Protein AF-X0Y1B1-F1 (afdb_monomer_lite)

InterPro domains:
  IPR036515 Transposase IS200-like superfamily [G3DSA:3.30.70.1290] (2-72)

Structure (mmCIF, N/CA/C/O backbone):
data_AF-X0Y1B1-F1
#
_entry.id   AF-X0Y1B1-F1
#
loop_
_atom_site.group_PDB
_atom_site.id
_atom_site.type_symbol
_atom_site.label_atom_id
_atom_site.label_alt_id
_atom_site.label_comp_id
_atom_site.label_asym_id
_atom_site.label_entity_id
_atom_site.label_seq_id
_atom_site.pdbx_PDB_ins_code
_atom_site.Cartn_x
_atom_site.Cartn_y
_atom_site.Cartn_z
_atom_site.occupancy
_atom_site.B_iso_or_equiv
_atom_site.auth_seq_id
_atom_site.auth_comp_id
_atom_site.auth_asym_id
_atom_site.auth_at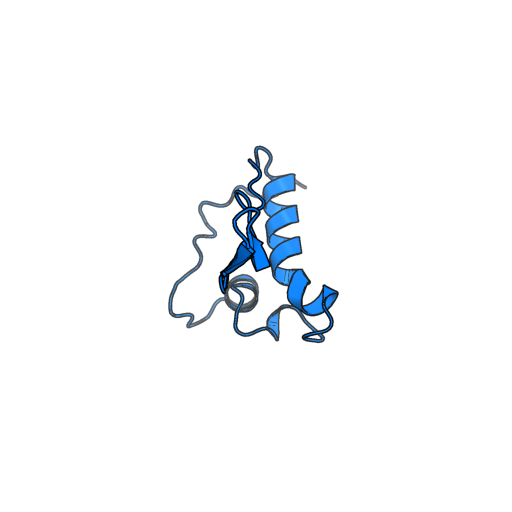om_id
_atom_site.pdbx_PDB_model_num
ATOM 1 N N . GLU A 1 1 ? -11.980 1.648 25.549 1.00 67.12 1 GLU A N 1
ATOM 2 C CA . GLU A 1 1 ? -10.791 1.246 26.338 1.00 67.12 1 GLU A CA 1
ATOM 3 C C . GLU A 1 1 ? -10.870 1.873 27.723 1.00 67.12 1 GLU A C 1
ATOM 5 O O . GLU A 1 1 ? -11.386 2.985 27.835 1.00 67.12 1 GLU A O 1
ATOM 10 N N . ARG A 1 2 ? -10.449 1.157 28.771 1.00 70.62 2 ARG A N 1
ATOM 11 C CA . ARG A 1 2 ? -10.555 1.627 30.159 1.00 70.62 2 ARG A CA 1
ATOM 12 C C . ARG A 1 2 ? -9.249 2.313 30.548 1.00 70.62 2 ARG A C 1
ATOM 14 O O . ARG A 1 2 ? -8.199 1.680 30.522 1.00 70.62 2 ARG A O 1
ATOM 21 N N . ARG A 1 3 ? -9.303 3.608 30.861 1.00 72.00 3 ARG A N 1
ATOM 22 C CA . ARG A 1 3 ? -8.124 4.363 31.312 1.00 72.00 3 ARG A CA 1
ATOM 23 C C . ARG A 1 3 ? -7.756 3.971 32.752 1.00 72.00 3 ARG A C 1
ATOM 25 O O . ARG A 1 3 ? -8.642 3.527 33.485 1.00 72.00 3 ARG A O 1
ATOM 32 N N . PRO A 1 4 ? -6.508 4.215 33.199 1.00 74.88 4 PRO A N 1
ATOM 33 C CA . PRO A 1 4 ? -6.110 4.026 34.600 1.00 74.88 4 PRO A CA 1
ATOM 34 C C . PRO A 1 4 ? -6.994 4.786 35.604 1.00 74.88 4 PRO A C 1
ATOM 36 O O . PRO A 1 4 ? -7.163 4.345 36.732 1.00 74.88 4 PRO A O 1
ATOM 39 N N . SER A 1 5 ? -7.625 5.886 35.176 1.00 80.56 5 SER A N 1
ATOM 40 C CA . SER A 1 5 ? -8.599 6.662 35.956 1.00 80.56 5 SER A CA 1
ATOM 41 C C . SER A 1 5 ? -9.987 6.011 36.095 1.00 80.56 5 SER A C 1
ATOM 43 O O . SER A 1 5 ? -10.887 6.611 36.672 1.00 80.56 5 SER A O 1
ATOM 45 N N . GLY A 1 6 ? -10.214 4.824 35.521 1.00 81.62 6 GLY A N 1
ATOM 46 C CA . GLY A 1 6 ? -11.507 4.128 35.539 1.00 81.62 6 GLY A CA 1
ATOM 47 C C . GLY A 1 6 ? -12.518 4.616 34.493 1.00 81.62 6 GLY A C 1
ATOM 48 O O . GLY A 1 6 ? -13.513 3.932 34.252 1.00 81.62 6 GLY A O 1
ATOM 49 N N . GLN A 1 7 ? -12.254 5.737 33.815 1.00 82.00 7 GLN A N 1
ATOM 50 C CA . GLN A 1 7 ? -13.097 6.231 32.725 1.00 82.00 7 GLN A CA 1
ATOM 51 C C . GLN A 1 7 ? -13.019 5.326 31.491 1.00 82.00 7 GLN A C 1
ATOM 53 O O . GLN A 1 7 ? -11.937 4.970 31.009 1.00 82.00 7 GLN A O 1
ATOM 58 N N . VAL A 1 8 ? -14.188 5.005 30.939 1.00 80.44 8 VAL A N 1
ATOM 59 C CA . VAL A 1 8 ? -14.319 4.358 29.634 1.00 80.44 8 VAL A CA 1
ATOM 60 C C . VAL A 1 8 ? -14.298 5.447 28.572 1.00 80.44 8 VAL A C 1
ATOM 62 O O . VAL A 1 8 ? -15.163 6.316 28.549 1.00 80.44 8 VAL A O 1
ATOM 65 N N . CYS A 1 9 ? -13.310 5.404 27.683 1.00 78.75 9 CYS A N 1
ATOM 66 C CA . CYS A 1 9 ? -13.279 6.261 26.504 1.00 78.75 9 CYS A CA 1
ATOM 67 C C . CYS A 1 9 ? -13.458 5.420 25.238 1.00 78.75 9 CYS A C 1
ATOM 69 O O . CYS A 1 9 ? -12.781 4.396 25.053 1.00 78.75 9 CYS A O 1
ATOM 71 N N . HIS A 1 10 ? -14.350 5.872 24.359 1.00 83.31 10 HIS A N 1
ATOM 72 C CA . HIS A 1 10 ? -14.472 5.356 23.001 1.00 83.31 10 HIS A CA 1
ATOM 73 C C . HIS A 1 10 ? -13.414 6.036 22.133 1.00 83.31 10 HIS A C 1
ATOM 75 O O . HIS A 1 10 ? -13.363 7.261 22.046 1.00 83.31 10 HIS A O 1
ATOM 81 N N . ARG A 1 11 ? -12.532 5.237 21.535 1.00 82.19 11 ARG A N 1
ATOM 82 C CA . ARG A 1 11 ? -11.544 5.691 20.558 1.00 82.19 11 ARG A CA 1
ATOM 83 C C . ARG A 1 11 ? -11.800 4.938 19.268 1.00 82.19 11 ARG A C 1
ATOM 85 O O . ARG A 1 11 ? -11.918 3.718 19.301 1.00 82.19 11 ARG A O 1
ATOM 92 N N . PHE A 1 12 ? -11.901 5.675 18.171 1.00 88.19 12 PHE A N 1
ATOM 93 C CA . PHE A 1 12 ? -11.970 5.080 16.842 1.00 88.19 12 PHE A CA 1
ATOM 94 C C . PHE A 1 12 ? -10.580 4.599 16.392 1.00 88.19 12 PHE A C 1
ATOM 96 O O . PHE A 1 12 ? -10.432 3.487 15.899 1.00 88.19 12 PHE A O 1
ATOM 103 N N . TRP A 1 13 ? -9.548 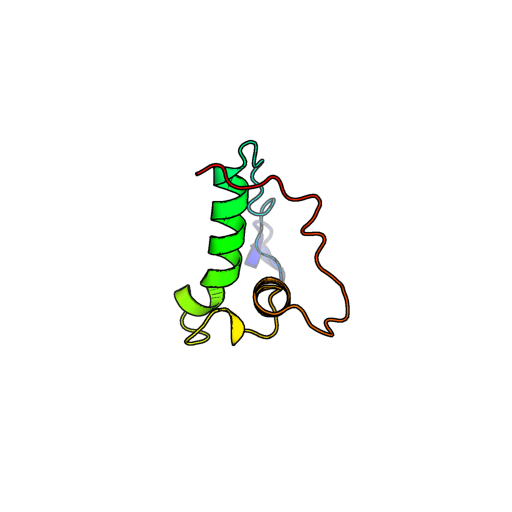5.413 16.640 1.00 88.62 13 TRP A N 1
ATOM 104 C CA . TRP A 1 13 ? -8.160 5.113 16.291 1.00 88.62 13 TRP A CA 1
ATOM 105 C C . TRP A 1 13 ? -7.452 4.268 17.353 1.00 88.62 13 TRP A C 1
ATOM 107 O O . TRP A 1 13 ? -7.663 4.451 18.557 1.00 88.62 13 TRP A O 1
ATOM 117 N N . GLN A 1 14 ? -6.571 3.374 16.897 1.00 87.81 14 GLN A N 1
ATOM 118 C CA . GLN A 1 14 ? -5.682 2.618 17.777 1.00 87.81 14 GLN A CA 1
ATOM 119 C C . GLN A 1 14 ? -4.675 3.561 18.463 1.00 87.81 14 GLN A C 1
ATOM 121 O O . GLN A 1 14 ? -4.229 4.529 17.845 1.00 87.81 14 GLN A O 1
ATOM 126 N N . PRO A 1 15 ? -4.318 3.315 19.737 1.00 84.81 15 PRO A N 1
ATOM 127 C CA . PRO A 1 15 ? -3.308 4.109 20.429 1.00 84.81 15 PRO A CA 1
ATOM 128 C C . PRO A 1 15 ? -1.910 3.899 19.819 1.00 84.81 15 PRO A C 1
ATOM 130 O O . PRO A 1 15 ? -1.563 2.787 19.433 1.00 84.81 15 PRO A O 1
ATOM 133 N N . GLY A 1 16 ? -1.095 4.958 19.785 1.00 86.38 16 GLY A N 1
ATOM 134 C CA . GLY A 1 16 ? 0.278 4.942 19.262 1.00 86.38 16 GLY A CA 1
ATOM 135 C C . GLY A 1 16 ? 0.514 6.002 18.180 1.00 86.38 16 GLY A C 1
ATOM 136 O O . GLY A 1 16 ? -0.393 6.756 17.841 1.00 86.38 16 GLY A O 1
ATOM 137 N N . GLY A 1 17 ? 1.739 6.062 17.650 1.00 85.75 17 GLY A N 1
ATOM 138 C CA . GLY A 1 17 ? 2.119 6.971 16.555 1.00 85.75 17 GLY A CA 1
ATOM 139 C C . GLY A 1 17 ? 1.759 6.465 15.153 1.00 85.75 17 GLY A C 1
ATOM 140 O O . GLY A 1 17 ? 2.040 7.137 14.169 1.00 85.75 17 GLY A O 1
ATOM 141 N N . GLY A 1 18 ? 1.140 5.285 15.053 1.00 86.19 18 GLY A N 1
ATOM 142 C CA . GLY A 1 18 ? 0.965 4.567 13.793 1.00 86.19 18 GLY A CA 1
ATOM 143 C C . GLY A 1 18 ? 2.160 3.668 13.464 1.00 86.19 18 GLY A C 1
ATOM 144 O O . GLY A 1 18 ? 2.912 3.267 14.350 1.00 86.19 18 GLY A O 1
ATOM 145 N N . TYR A 1 19 ? 2.285 3.309 12.185 1.00 87.44 19 TYR A N 1
ATOM 146 C CA . TYR A 1 19 ? 3.387 2.509 11.641 1.00 87.44 19 TYR A CA 1
ATOM 147 C C . TYR A 1 19 ? 4.084 3.289 10.521 1.00 87.44 19 TYR A C 1
ATOM 149 O O . TYR A 1 19 ? 3.885 3.009 9.337 1.00 87.44 19 TYR A O 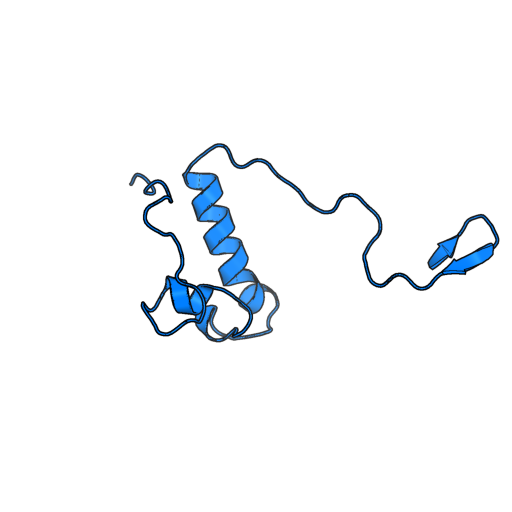1
ATOM 157 N N . ASP A 1 20 ? 4.888 4.279 10.894 1.00 91.31 20 ASP A N 1
ATOM 158 C CA . ASP A 1 20 ? 5.722 5.047 9.976 1.00 91.31 20 ASP A CA 1
ATOM 159 C C . ASP A 1 20 ? 7.065 4.348 9.717 1.00 91.31 20 ASP A C 1
ATOM 161 O O . ASP A 1 20 ? 7.662 3.717 10.593 1.00 91.31 20 ASP A O 1
ATOM 165 N N . ARG A 1 21 ? 7.532 4.406 8.465 1.00 92.12 21 ARG A N 1
ATOM 166 C CA . ARG A 1 21 ? 8.855 3.914 8.065 1.00 92.12 21 ARG A CA 1
ATOM 167 C C . ARG A 1 21 ? 9.413 4.768 6.940 1.00 92.12 21 ARG A C 1
ATOM 169 O O . ARG A 1 21 ? 8.777 4.905 5.900 1.00 92.12 21 ARG A O 1
ATOM 176 N N . ASN A 1 22 ? 10.645 5.236 7.112 1.00 95.56 22 ASN A N 1
ATOM 177 C CA . ASN A 1 22 ? 11.382 5.886 6.035 1.00 95.56 22 ASN A CA 1
ATOM 178 C C . ASN A 1 22 ? 11.832 4.849 4.994 1.00 95.56 22 ASN A C 1
ATOM 180 O O . ASN A 1 22 ? 12.436 3.824 5.334 1.00 95.56 22 ASN A O 1
ATOM 184 N N . LEU A 1 23 ? 11.545 5.122 3.721 1.00 95.44 23 LEU A N 1
ATOM 185 C CA . LEU A 1 23 ? 11.939 4.290 2.587 1.00 95.44 23 LEU A CA 1
ATOM 186 C C . LEU A 1 23 ? 13.046 5.009 1.815 1.00 95.44 23 LEU A C 1
ATOM 188 O O . LEU A 1 23 ? 12.807 6.028 1.183 1.00 95.44 23 LEU A O 1
ATOM 192 N N . TRP A 1 24 ? 14.262 4.473 1.893 1.00 95.50 24 TRP A N 1
ATOM 193 C CA . TRP A 1 24 ? 15.463 5.115 1.340 1.00 95.50 24 TRP A CA 1
ATOM 194 C C . TRP A 1 24 ? 15.933 4.526 0.015 1.00 95.50 24 TRP A C 1
ATOM 196 O O . TRP A 1 24 ? 16.807 5.087 -0.632 1.00 95.50 24 TRP A O 1
ATOM 206 N N . THR A 1 25 ? 15.406 3.364 -0.365 1.00 95.81 25 THR A N 1
ATOM 207 C CA . THR A 1 25 ? 15.846 2.651 -1.562 1.00 95.81 25 THR A CA 1
ATOM 208 C C . THR A 1 25 ? 14.676 2.432 -2.498 1.00 95.81 25 THR A C 1
ATOM 210 O O . THR A 1 25 ? 13.564 2.132 -2.057 1.00 95.81 25 THR A O 1
ATOM 213 N N . VAL A 1 26 ? 14.952 2.523 -3.798 1.00 96.81 26 VAL A N 1
ATOM 214 C CA . VAL A 1 26 ? 13.968 2.297 -4.862 1.00 96.81 26 VAL A CA 1
ATOM 215 C C . VAL A 1 26 ? 13.277 0.946 -4.685 1.00 96.81 26 VAL A C 1
ATOM 217 O O . VAL A 1 26 ? 12.052 0.882 -4.641 1.00 96.81 26 VAL A O 1
ATOM 220 N N . GLY A 1 27 ? 14.049 -0.119 -4.445 1.00 96.62 27 GLY A N 1
ATOM 221 C CA . GLY A 1 27 ? 13.500 -1.453 -4.197 1.00 96.62 27 GLY A CA 1
ATOM 222 C C . GLY A 1 27 ? 12.492 -1.498 -3.043 1.00 96.62 27 GLY A C 1
ATOM 223 O O . GLY A 1 27 ? 11.435 -2.105 -3.183 1.00 96.62 27 GLY A O 1
ATOM 224 N N . ARG A 1 28 ? 12.753 -0.799 -1.925 1.00 96.19 28 ARG A N 1
ATOM 225 C CA . ARG A 1 28 ? 11.808 -0.744 -0.795 1.00 96.19 28 ARG A CA 1
ATOM 226 C C . ARG A 1 28 ? 10.553 0.058 -1.119 1.00 96.19 28 ARG A C 1
ATOM 228 O O . ARG A 1 28 ? 9.483 -0.295 -0.633 1.00 96.19 28 ARG A O 1
ATOM 235 N N . ILE A 1 29 ? 10.668 1.123 -1.910 1.00 96.06 29 ILE A N 1
ATOM 236 C CA . ILE A 1 29 ? 9.512 1.913 -2.349 1.00 96.06 29 ILE A CA 1
ATOM 237 C C . ILE A 1 29 ? 8.592 1.035 -3.203 1.00 96.06 29 ILE A C 1
ATOM 239 O O . ILE A 1 29 ? 7.419 0.872 -2.864 1.00 96.06 29 ILE A O 1
ATOM 243 N N . HIS A 1 30 ? 9.139 0.381 -4.232 1.00 96.69 30 HIS A N 1
ATOM 244 C CA . HIS A 1 30 ? 8.387 -0.530 -5.105 1.00 96.69 30 HIS A CA 1
ATOM 245 C C . HIS A 1 30 ? 7.790 -1.716 -4.339 1.00 96.69 30 HIS A C 1
ATOM 247 O O . HIS A 1 30 ? 6.615 -2.041 -4.516 1.00 96.69 30 HIS A O 1
ATOM 253 N N . GLU A 1 31 ? 8.544 -2.313 -3.410 1.00 96.88 31 GLU A N 1
ATOM 254 C CA . GLU A 1 31 ? 8.041 -3.381 -2.537 1.00 96.88 31 GLU A CA 1
ATOM 255 C C . GLU A 1 31 ? 6.818 -2.921 -1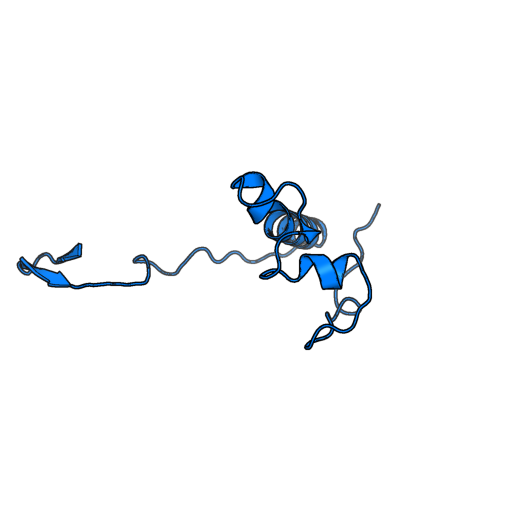.726 1.00 96.88 31 GLU A C 1
ATOM 257 O O . GLU A 1 31 ? 5.846 -3.670 -1.585 1.00 96.88 31 GLU A O 1
ATOM 262 N N . LYS A 1 32 ? 6.836 -1.694 -1.180 1.00 96.62 32 LYS A N 1
ATOM 263 C CA . LYS A 1 32 ? 5.708 -1.178 -0.392 1.00 96.62 32 LYS A CA 1
ATOM 264 C C . LYS A 1 32 ? 4.512 -0.786 -1.248 1.00 96.62 32 LYS A C 1
ATOM 266 O O . LYS A 1 32 ? 3.398 -1.062 -0.811 1.00 96.62 32 LYS A O 1
ATOM 271 N N . ILE A 1 33 ? 4.715 -0.243 -2.449 1.00 96.31 33 ILE A N 1
ATOM 272 C CA . ILE A 1 33 ? 3.627 -0.012 -3.414 1.00 96.31 33 ILE A CA 1
ATOM 273 C C . ILE A 1 33 ? 2.909 -1.337 -3.699 1.00 96.31 33 ILE A C 1
ATOM 275 O O . ILE A 1 33 ? 1.709 -1.458 -3.445 1.00 96.31 33 ILE A O 1
ATOM 279 N N . HIS A 1 34 ? 3.662 -2.371 -4.091 1.00 97.06 34 HIS A N 1
ATOM 280 C CA . HIS A 1 34 ? 3.106 -3.699 -4.352 1.00 97.06 34 HIS A CA 1
ATOM 281 C C . HIS A 1 34 ? 2.411 -4.293 -3.115 1.00 97.06 34 HIS A C 1
ATOM 283 O O . HIS A 1 34 ? 1.320 -4.854 -3.217 1.00 97.06 34 HIS A O 1
ATOM 289 N N . TYR A 1 35 ? 3.006 -4.150 -1.926 1.00 97.44 35 TYR A N 1
ATOM 290 C CA . TYR A 1 35 ? 2.393 -4.606 -0.677 1.00 97.44 35 TYR A CA 1
ATOM 291 C C . TYR A 1 35 ? 1.033 -3.942 -0.423 1.00 97.44 35 TYR A C 1
ATOM 293 O O . TYR A 1 35 ? 0.071 -4.637 -0.100 1.00 97.44 35 TYR A O 1
ATOM 301 N N . VAL A 1 36 ? 0.935 -2.618 -0.586 1.00 97.19 36 VAL A N 1
ATOM 302 C CA . VAL A 1 36 ? -0.310 -1.868 -0.364 1.00 97.19 36 VAL A CA 1
ATOM 303 C C . VAL A 1 36 ? -1.394 -2.299 -1.349 1.00 9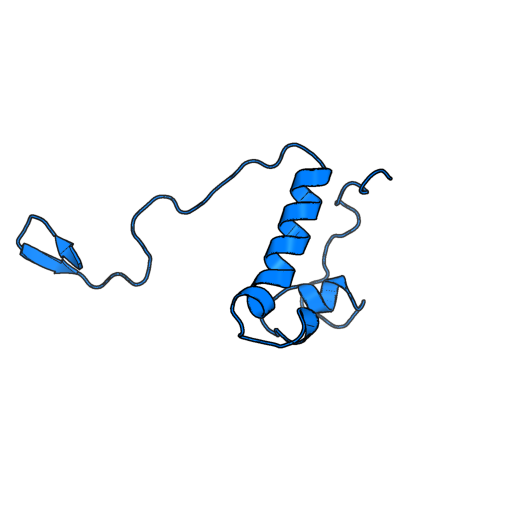7.19 36 VAL A C 1
ATOM 305 O O . VAL A 1 36 ? -2.510 -2.579 -0.914 1.00 97.19 36 VAL A O 1
ATOM 308 N N . HIS A 1 37 ? -1.072 -2.432 -2.638 1.00 97.44 37 HIS A N 1
ATOM 309 C CA . HIS A 1 37 ? -2.024 -2.916 -3.646 1.00 97.44 37 HIS A CA 1
ATOM 310 C C . HIS A 1 37 ? -2.461 -4.364 -3.398 1.00 97.44 37 HIS A C 1
ATOM 312 O O . HIS A 1 37 ? -3.627 -4.693 -3.581 1.00 97.44 37 HIS A O 1
ATOM 318 N N . ALA A 1 38 ? -1.564 -5.228 -2.916 1.00 98.44 38 ALA A N 1
ATOM 319 C CA . ALA A 1 38 ? -1.876 -6.628 -2.627 1.00 98.44 38 ALA A CA 1
ATOM 320 C C . ALA A 1 38 ? -2.624 -6.844 -1.296 1.00 98.44 38 ALA A C 1
ATOM 322 O O . ALA A 1 38 ? -3.130 -7.942 -1.055 1.00 98.44 38 ALA A O 1
ATOM 323 N N . ASN A 1 39 ? -2.690 -5.849 -0.405 1.00 98.25 39 ASN A N 1
ATOM 324 C CA . ASN A 1 39 ? -3.279 -6.015 0.928 1.00 98.25 39 ASN A CA 1
ATOM 325 C C . ASN A 1 39 ? -4.747 -6.471 0.922 1.00 98.25 39 ASN A C 1
ATOM 327 O O . ASN A 1 39 ? -5.056 -7.382 1.693 1.00 98.25 39 ASN A O 1
ATOM 331 N N . PRO A 1 40 ? -5.647 -5.916 0.087 1.00 98.38 40 PRO A N 1
ATOM 332 C CA . PRO A 1 40 ? -7.030 -6.384 0.014 1.00 98.38 40 PRO A CA 1
ATOM 333 C C . PRO A 1 40 ? -7.135 -7.877 -0.320 1.00 98.38 40 PRO A C 1
ATOM 335 O O . PRO A 1 40 ? -7.912 -8.591 0.311 1.00 98.38 40 PRO A O 1
ATOM 338 N N . VAL A 1 41 ? -6.280 -8.372 -1.222 1.00 98.50 41 VAL A N 1
ATOM 339 C CA . VAL A 1 41 ? -6.205 -9.800 -1.573 1.00 98.50 41 VAL A CA 1
ATOM 340 C C . VAL A 1 41 ? -5.650 -10.624 -0.417 1.00 98.50 41 VAL A C 1
ATOM 342 O O . VAL A 1 41 ? -6.250 -11.615 -0.014 1.00 98.50 41 VAL A O 1
ATOM 345 N N . ARG A 1 42 ? -4.540 -10.190 0.195 1.00 98.38 42 ARG A N 1
ATOM 346 C CA . ARG A 1 42 ? -3.939 -10.868 1.361 1.00 98.38 42 ARG A CA 1
ATOM 347 C C . ARG A 1 42 ? -4.895 -10.972 2.550 1.00 98.38 42 ARG A C 1
ATOM 349 O O . ARG A 1 42 ? -4.760 -11.877 3.367 1.00 98.38 42 ARG A O 1
ATOM 356 N N . ARG A 1 43 ? -5.832 -10.029 2.667 1.00 98.00 43 ARG A N 1
ATOM 357 C CA . ARG A 1 43 ? -6.883 -10.006 3.692 1.00 98.00 43 ARG A CA 1
ATOM 358 C C . ARG A 1 43 ? -8.144 -10.778 3.288 1.00 98.00 43 ARG A C 1
ATOM 360 O O . ARG A 1 43 ? -9.049 -10.863 4.110 1.00 98.00 43 ARG A O 1
ATOM 367 N N . GLY A 1 44 ? -8.203 -11.331 2.075 1.00 98.25 44 GLY A N 1
ATOM 368 C CA . GLY A 1 44 ? -9.347 -12.089 1.565 1.00 98.25 44 GLY A CA 1
ATOM 369 C C . GLY A 1 44 ? -10.573 -11.232 1.244 1.00 98.25 44 GLY A C 1
ATOM 370 O O . GLY A 1 44 ? -11.683 -11.749 1.236 1.00 98.25 44 GLY A O 1
ATOM 371 N N . LEU A 1 45 ? -10.393 -9.926 1.024 1.00 98.06 45 LEU A N 1
ATOM 372 C CA . LEU A 1 45 ? -11.496 -9.002 0.737 1.00 98.06 45 LEU A CA 1
ATOM 373 C C . LEU A 1 45 ? -11.918 -9.043 -0.736 1.00 98.06 45 LEU A C 1
ATOM 375 O O . LEU A 1 45 ? -13.082 -8.814 -1.047 1.00 98.06 45 LEU A O 1
ATOM 379 N N . VAL A 1 46 ? -10.967 -9.314 -1.631 1.00 98.44 46 VAL A N 1
ATOM 380 C CA . VAL A 1 46 ? -11.160 -9.438 -3.082 1.00 98.44 46 VAL A CA 1
ATOM 381 C C . VAL A 1 46 ? -10.197 -10.476 -3.653 1.00 98.44 46 VAL A C 1
ATOM 383 O O . VAL A 1 46 ? -9.139 -10.726 -3.080 1.00 98.44 46 VAL A O 1
ATOM 386 N N . GLU A 1 47 ? -10.536 -11.054 -4.805 1.00 98.31 47 GLU A N 1
ATOM 387 C CA . GLU A 1 47 ? -9.699 -12.055 -5.486 1.00 98.31 47 GLU A CA 1
ATOM 388 C C . GLU A 1 47 ? -8.492 -11.446 -6.214 1.00 98.31 47 GLU A C 1
ATOM 390 O O . GLU A 1 47 ? -7.460 -12.098 -6.365 1.00 98.31 47 GLU A O 1
ATOM 395 N N . ARG A 1 48 ? -8.608 -10.189 -6.663 1.00 97.88 48 ARG A N 1
ATOM 396 C CA . ARG A 1 48 ? -7.567 -9.479 -7.416 1.00 97.88 48 ARG A CA 1
ATOM 397 C C . ARG A 1 48 ? -7.350 -8.062 -6.872 1.00 97.88 48 ARG A C 1
ATOM 399 O O . ARG A 1 48 ? -8.318 -7.455 -6.413 1.00 97.88 48 ARG A O 1
ATOM 406 N N . PRO A 1 49 ? -6.119 -7.513 -6.917 1.00 97.44 49 PRO A N 1
ATOM 407 C CA . PRO A 1 49 ? -5.819 -6.181 -6.377 1.00 97.44 49 PRO A CA 1
ATOM 408 C C . PRO A 1 49 ? -6.683 -5.055 -6.965 1.00 97.44 49 PRO A C 1
ATOM 410 O O . PRO A 1 49 ? -7.202 -4.213 -6.236 1.00 97.44 49 PRO A O 1
ATOM 413 N N . ASP A 1 50 ? -6.895 -5.086 -8.278 1.00 94.94 50 ASP A N 1
ATOM 414 C CA . ASP A 1 50 ? -7.664 -4.115 -9.056 1.00 94.94 50 ASP A CA 1
ATOM 415 C C . ASP A 1 50 ? -9.180 -4.182 -8.811 1.00 94.94 50 ASP A C 1
ATOM 417 O O . ASP A 1 50 ? -9.904 -3.256 -9.167 1.00 94.94 50 ASP A O 1
ATOM 421 N N . HIS A 1 51 ? -9.681 -5.228 -8.150 1.00 96.31 51 HIS A N 1
ATOM 422 C CA . HIS A 1 51 ? -11.088 -5.303 -7.748 1.00 96.31 51 HIS A CA 1
ATOM 423 C C . HIS A 1 51 ? -11.398 -4.452 -6.509 1.00 96.31 51 HIS A C 1
ATOM 425 O O . HIS A 1 51 ? -12.570 -4.255 -6.190 1.00 96.31 51 HIS A O 1
ATOM 431 N N . TRP A 1 52 ? -10.386 -3.962 -5.782 1.00 96.00 52 TRP A N 1
ATOM 432 C CA . TRP A 1 52 ? -10.608 -3.138 -4.597 1.00 96.00 52 TRP A CA 1
ATOM 433 C C . TRP A 1 52 ? -10.784 -1.658 -4.975 1.00 96.00 52 TRP A C 1
ATOM 435 O O . TRP A 1 52 ? -9.794 -1.001 -5.314 1.00 96.00 52 TRP A O 1
ATOM 445 N N . PRO A 1 53 ? -12.003 -1.087 -4.867 1.00 91.12 53 PRO A N 1
ATOM 446 C CA . PRO A 1 53 ? -12.280 0.269 -5.350 1.00 91.12 53 PRO A CA 1
ATOM 447 C C . PRO A 1 53 ? -11.636 1.357 -4.483 1.00 91.12 53 PRO A C 1
ATOM 449 O O . PRO A 1 53 ? -11.508 2.494 -4.916 1.00 91.12 53 PRO A O 1
ATOM 452 N N . TRP A 1 54 ? -11.211 1.018 -3.263 1.00 92.75 54 TRP A N 1
ATOM 453 C CA . TRP A 1 54 ? -10.625 1.958 -2.303 1.00 92.75 54 TRP A CA 1
ATOM 454 C C . TRP A 1 54 ? -9.092 1.897 -2.291 1.00 92.75 54 TRP A C 1
ATOM 456 O O . TRP A 1 54 ? -8.465 2.015 -1.239 1.00 92.75 54 TRP A O 1
ATOM 466 N N . SER A 1 55 ? -8.476 1.635 -3.444 1.00 92.25 55 SER A N 1
ATOM 467 C CA . SER A 1 55 ? -7.025 1.709 -3.621 1.00 92.25 55 SER A CA 1
ATOM 468 C C . SER A 1 55 ? -6.675 2.316 -4.969 1.00 92.25 55 SER A C 1
ATOM 470 O O . SER A 1 55 ? -7.427 2.190 -5.928 1.00 92.25 55 SER A O 1
ATOM 472 N N . SER A 1 56 ? -5.472 2.873 -5.068 1.00 92.88 56 SER A N 1
ATOM 473 C CA . SER A 1 56 ? -4.916 3.366 -6.329 1.00 92.88 56 SER A CA 1
ATOM 474 C C . SER A 1 56 ? -4.505 2.257 -7.307 1.00 92.88 56 SER A C 1
ATOM 476 O O . SER A 1 56 ? -3.913 2.552 -8.339 1.00 92.88 56 SER A O 1
ATOM 478 N N . CYS A 1 57 ? -4.771 0.981 -7.003 1.00 94.25 57 CYS A N 1
ATOM 479 C CA . CYS A 1 57 ? -4.310 -0.143 -7.817 1.00 94.25 57 CYS A CA 1
ATOM 480 C C . CYS A 1 57 ? -4.876 -0.107 -9.245 1.00 94.25 57 CYS A C 1
ATOM 482 O O . CYS A 1 57 ? -4.151 -0.397 -10.193 1.00 94.25 57 CYS A O 1
ATOM 484 N N . ARG A 1 58 ? -6.139 0.307 -9.413 1.00 91.81 58 ARG A N 1
ATOM 485 C CA . ARG A 1 58 ? -6.761 0.445 -10.738 1.00 91.81 58 ARG A CA 1
ATOM 486 C C . ARG A 1 58 ? -6.071 1.519 -11.568 1.00 91.81 58 ARG A C 1
ATOM 488 O O . ARG A 1 58 ? -5.571 1.184 -12.631 1.00 91.81 58 ARG A O 1
ATOM 495 N N . ALA A 1 59 ? -5.959 2.739 -11.039 1.00 91.38 59 ALA A N 1
ATOM 496 C CA . ALA A 1 59 ? -5.212 3.838 -11.658 1.00 91.38 59 ALA A CA 1
ATOM 497 C C . ALA A 1 59 ? -3.755 3.466 -11.994 1.00 91.38 59 ALA A C 1
ATOM 499 O O . ALA A 1 59 ? -3.194 3.944 -12.973 1.00 91.38 59 ALA A O 1
ATOM 500 N N . TRP A 1 60 ? -3.133 2.626 -11.161 1.00 92.00 60 TRP A N 1
ATOM 501 C CA . TRP A 1 60 ? -1.763 2.150 -11.342 1.00 92.00 60 TRP A CA 1
ATOM 502 C C . TRP A 1 60 ? -1.616 1.137 -12.486 1.00 92.00 60 TRP A C 1
ATOM 504 O O . TRP A 1 60 ? -0.604 1.138 -13.179 1.00 92.00 60 TRP A O 1
ATOM 514 N N . MET A 1 61 ? -2.591 0.240 -12.665 1.00 90.69 61 MET A N 1
ATOM 515 C CA . MET A 1 61 ? -2.551 -0.810 -13.695 1.00 90.69 61 MET A CA 1
ATOM 516 C C . MET A 1 61 ? -3.151 -0.370 -15.028 1.00 90.69 61 MET A C 1
ATOM 518 O O . MET A 1 61 ? -2.725 -0.827 -16.087 1.00 90.69 61 MET A O 1
ATOM 522 N N . TYR A 1 62 ? -4.175 0.470 -14.961 1.00 86.38 62 TYR A N 1
ATOM 523 C CA . TYR A 1 62 ? -4.982 0.897 -16.084 1.00 86.38 62 TYR A CA 1
ATOM 524 C C . TYR A 1 62 ? -4.982 2.422 -16.066 1.00 86.38 62 TYR A C 1
ATOM 526 O O . TYR A 1 62 ? -5.602 3.034 -15.196 1.00 86.38 62 TYR A O 1
ATOM 534 N N . GLU A 1 63 ? -4.266 3.040 -17.005 1.00 70.38 63 GLU A N 1
ATOM 535 C CA . GLU A 1 63 ? -4.405 4.477 -17.246 1.00 70.38 63 GLU A CA 1
ATOM 536 C C . GLU A 1 63 ? -5.898 4.776 -17.473 1.00 70.38 63 GLU A C 1
ATOM 538 O O . GLU A 1 63 ? -6.538 4.154 -18.324 1.00 70.38 63 GLU A O 1
ATOM 543 N N . GLY A 1 64 ? -6.490 5.654 -16.659 1.00 66.75 64 GLY A N 1
ATOM 544 C CA . GLY A 1 64 ? -7.944 5.799 -16.611 1.00 66.75 64 GLY A CA 1
ATOM 545 C C . GLY A 1 64 ? -8.440 7.090 -15.965 1.00 66.75 64 GLY A C 1
ATOM 546 O O . GLY A 1 64 ? -7.665 7.878 -15.426 1.00 66.75 64 GLY A O 1
ATOM 547 N N . ASP A 1 65 ? -9.760 7.276 -16.039 1.00 66.69 65 ASP A N 1
ATOM 548 C CA . ASP A 1 65 ? -10.536 8.451 -15.606 1.00 66.69 65 ASP A CA 1
ATOM 549 C C . ASP A 1 65 ? -10.733 8.490 -14.078 1.00 66.69 65 ASP A C 1
ATOM 551 O O . ASP A 1 65 ? -11.843 8.527 -13.546 1.00 66.69 65 ASP A O 1
ATOM 555 N N . GLU A 1 66 ? -9.631 8.363 -13.345 1.00 74.62 66 GLU A N 1
ATOM 556 C CA . GLU A 1 66 ? -9.630 8.491 -11.892 1.00 74.62 66 GLU A CA 1
ATOM 557 C C . GLU A 1 66 ? -9.635 9.982 -11.517 1.00 74.62 66 GLU A C 1
ATOM 559 O O . GLU A 1 66 ? -8.942 10.774 -12.164 1.00 74.62 66 GLU A O 1
ATOM 564 N N . PRO A 1 67 ? -10.350 10.395 -10.450 1.00 77.88 67 PRO A N 1
ATOM 565 C CA . PRO A 1 67 ? -10.457 11.809 -10.073 1.00 77.88 67 PRO A CA 1
ATOM 566 C C . PRO A 1 67 ? -9.108 12.486 -9.804 1.00 77.88 67 PRO A C 1
ATOM 568 O O . PRO A 1 67 ? -9.006 13.712 -9.831 1.00 77.88 67 PRO A O 1
ATOM 571 N N . LEU A 1 68 ? -8.080 11.688 -9.503 1.00 82.19 68 LEU A N 1
ATOM 572 C CA . LEU A 1 68 ? -6.723 12.142 -9.271 1.00 82.19 68 LEU A CA 1
ATOM 573 C C . LEU A 1 68 ? -5.736 11.240 -10.014 1.00 82.19 68 LEU A C 1
ATOM 575 O O . LEU A 1 68 ? -5.627 10.047 -9.726 1.00 82.19 68 LEU A O 1
ATOM 579 N N . ARG A 1 69 ? -4.976 11.835 -10.936 1.00 84.81 69 ARG A N 1
ATOM 580 C CA . ARG A 1 69 ? -3.898 11.145 -11.645 1.00 84.81 69 ARG A CA 1
ATOM 581 C C . ARG A 1 69 ? -2.756 10.819 -10.682 1.00 84.81 69 ARG A C 1
ATOM 583 O O . ARG A 1 69 ? -2.338 11.669 -9.896 1.00 84.81 69 ARG A O 1
ATOM 590 N N . LEU A 1 70 ? -2.227 9.602 -10.779 1.00 89.12 70 LEU A N 1
ATOM 591 C CA . LEU A 1 70 ? -0.998 9.228 -10.085 1.00 89.12 70 LEU A CA 1
ATOM 592 C C . LEU A 1 70 ? 0.212 9.892 -10.745 1.00 89.12 70 LEU A C 1
ATOM 594 O O . LEU A 1 70 ? 0.383 9.814 -11.960 1.00 89.12 70 LEU A O 1
ATOM 598 N N . ASP A 1 71 ? 1.067 10.504 -9.929 1.00 90.38 71 ASP A N 1
ATOM 599 C CA . ASP A 1 71 ? 2.384 10.970 -10.360 1.00 90.38 71 ASP A CA 1
ATOM 600 C C . ASP A 1 71 ? 3.358 9.786 -10.388 1.00 90.38 71 ASP A C 1
ATOM 602 O O . ASP A 1 71 ? 4.029 9.462 -9.405 1.00 90.38 71 ASP A O 1
ATOM 606 N N . THR A 1 72 ? 3.370 9.088 -11.518 1.00 89.38 72 THR A N 1
ATOM 607 C CA . THR A 1 72 ? 4.304 7.991 -11.789 1.00 89.38 72 THR A CA 1
ATOM 608 C C . THR A 1 72 ? 5.653 8.490 -12.297 1.00 89.38 72 THR A C 1
ATOM 610 O O . THR A 1 72 ? 6.628 7.749 -12.214 1.00 89.38 72 THR A O 1
ATOM 613 N N . ASP A 1 73 ? 5.724 9.730 -12.786 1.00 90.88 73 ASP A N 1
ATOM 614 C CA . ASP A 1 73 ? 6.934 10.311 -13.378 1.00 90.88 73 ASP A CA 1
ATOM 615 C C . ASP A 1 73 ? 7.984 10.622 -12.301 1.00 90.88 73 ASP A C 1
ATOM 617 O O . ASP A 1 73 ? 9.183 10.469 -12.532 1.00 90.88 73 ASP A O 1
ATOM 621 N N . SER A 1 74 ? 7.543 10.985 -11.091 1.00 92.38 74 SER A N 1
ATOM 622 C CA . SER A 1 74 ? 8.430 11.192 -9.937 1.00 92.38 74 SER A CA 1
ATOM 623 C C . SER A 1 74 ? 8.919 9.898 -9.273 1.00 92.38 74 SER A C 1
ATOM 625 O O . SER A 1 74 ? 9.773 9.947 -8.381 1.00 92.38 74 SER A O 1
ATOM 627 N N . LEU A 1 75 ? 8.385 8.731 -9.648 1.00 92.94 75 LEU A N 1
ATOM 628 C CA . LEU A 1 75 ? 8.784 7.467 -9.040 1.00 92.94 75 LEU A CA 1
ATOM 629 C C . LEU A 1 75 ? 10.076 6.950 -9.695 1.00 92.94 75 LEU A C 1
ATOM 631 O O . LEU A 1 75 ? 10.071 6.643 -10.887 1.00 92.94 75 LEU A O 1
ATOM 635 N N . PRO A 1 76 ? 11.176 6.765 -8.939 1.00 93.94 76 PRO A N 1
ATOM 636 C CA . PRO A 1 76 ? 12.404 6.239 -9.516 1.00 93.94 76 PRO A CA 1
ATOM 637 C C . PRO A 1 76 ? 12.186 4.829 -10.094 1.00 93.94 76 PRO A C 1
ATOM 639 O O . PRO A 1 76 ? 11.534 3.992 -9.450 1.00 93.94 76 PRO A O 1
ATOM 642 N N . PRO A 1 77 ? 12.734 4.539 -11.287 1.00 93.69 77 PRO A N 1
ATOM 643 C CA . PRO A 1 77 ? 12.543 3.254 -11.940 1.00 93.69 77 PRO A CA 1
ATOM 644 C C . PRO A 1 77 ? 13.230 2.147 -11.144 1.00 93.69 77 PRO A C 1
ATOM 646 O O . PRO A 1 77 ? 14.358 2.310 -10.682 1.00 93.69 77 PRO A O 1
ATOM 649 N N . LEU A 1 78 ? 12.557 1.005 -11.000 1.00 92.25 78 LEU A N 1
ATOM 650 C CA . LEU A 1 78 ? 13.174 -0.182 -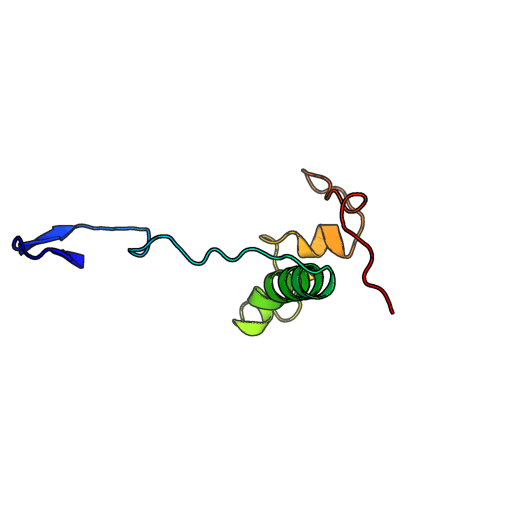10.422 1.00 92.25 78 LEU A CA 1
ATOM 651 C C . LEU A 1 78 ? 14.237 -0.698 -11.402 1.00 92.25 78 LEU A C 1
ATOM 653 O O . LEU A 1 78 ? 13.897 -1.174 -12.486 1.00 92.25 78 LEU A O 1
ATOM 657 N N . GLU A 1 79 ? 15.513 -0.557 -11.041 1.00 84.19 79 GLU A N 1
ATOM 658 C CA . GLU A 1 79 ? 16.618 -1.149 -11.798 1.00 84.19 79 GLU A CA 1
ATOM 659 C C . GLU A 1 79 ? 16.429 -2.674 -11.886 1.00 84.19 79 GLU A C 1
ATOM 661 O O . GLU A 1 79 ? 15.932 -3.298 -10.943 1.00 84.19 79 GLU A O 1
ATOM 666 N N . LYS A 1 80 ? 16.760 -3.246 -13.048 1.00 61.56 80 LYS A N 1
ATOM 667 C CA . LYS A 1 80 ? 16.637 -4.686 -13.316 1.00 61.56 80 LYS A CA 1
ATOM 668 C C . LYS A 1 80 ? 17.718 -5.495 -12.615 1.00 61.56 80 LYS A C 1
ATOM 670 O O . LYS A 1 80 ? 18.875 -5.024 -12.607 1.00 61.56 80 LYS A O 1
#

pLDDT: mean 89.39, std 9.05, range [61.56, 98.5]

Radius of gyration: 17.86 Å; chains: 1; bounding box: 31×24×53 Å

Foldseek 3Di:
DQDPVRDDDDDPDDDDPPDDDDDDDLVSVVVVLVVVLCVCCVVVVDVHSCVDPPDCVVLVVPVDDDPDHDPPVPRDDDDD

Organism: NCBI:txid412755

Secondary structure (DSSP, 8-state):
-B-TTS-B---SSPSSS-------SHHHHHHHHHHHHHHHHHTTS-SSGGG-TTSTHHHHHS----SS----TTSPP---

Sequence (80 aa):
ERRPSGQVCHRFWQPGGGYDRNLWTVGRIHEKIHYVHANPVRRGLVERPDHWPWSSCRAWMYEGDEPLRLDTDSLPPLEK